Protein AF-A0A0D9QT77-F1 (afdb_monomer_lite)

InterPro domains:
  IPR021859 XRN2-binding (XTBD) domain [PF11952] (43-105)
  IPR021859 XRN2-binding (XTBD) domain [PS51827] (40-110)

Organism: Plasmodium fragile (NCBI:txid5857)

Foldseek 3Di:
DDDDPDPDPPDPPDDPPDDDPPVVLPDPPDDPLNNLLSPPLLDDDPPDDPVLSVVLNVLLVLVVVVCVVVVNDRDSVVSSVLSVVVSCVVPVVDDDDPVSVVVSVVSVVD

Sequence (110 aa):
FSDQPCQTCSLPKGSPMDQPTEPFLNDPNMPEEEKKVLVDANTRKEWESTGQWMKRKEFLLKMLSYHKQNNIKIDVDKFARMGHMYYNMKYLSCTYSEAVMEEMRMYEQG

Secondary structure (DSSP, 8-state):
------------S-------SHHHHT-TTS-HHHHHIIIIITPPPTT--HHHHHHHHHHHHHHHHHHHHTTPPP-HHHHHHHHHHHHHHHHS-----HHHHHHHHHHHH-

Structure (mmCIF, N/CA/C/O backbone):
data_AF-A0A0D9QT77-F1
#
_entry.id   AF-A0A0D9QT77-F1
#
loop_
_atom_site.group_PDB
_atom_site.id
_atom_site.type_symbol
_atom_site.label_atom_id
_atom_site.label_alt_id
_atom_site.label_comp_id
_atom_site.label_asym_id
_atom_site.label_entity_id
_atom_site.label_seq_id
_atom_site.pdbx_PDB_ins_code
_atom_site.Cartn_x
_atom_site.Cartn_y
_atom_site.Cartn_z
_atom_site.occupancy
_atom_site.B_iso_or_equiv
_atom_site.auth_seq_id
_atom_site.auth_comp_id
_atom_site.auth_asym_id
_atom_site.auth_atom_id
_atom_site.pdbx_PDB_model_num
ATOM 1 N N . PHE A 1 1 ? 32.753 -2.199 -34.229 1.00 41.06 1 PHE A N 1
ATOM 2 C CA . PHE A 1 1 ? 31.882 -2.237 -33.043 1.00 41.06 1 PHE A CA 1
ATOM 3 C C . PHE A 1 1 ? 32.332 -3.422 -32.216 1.00 41.06 1 PHE A C 1
ATOM 5 O O . PHE A 1 1 ? 32.246 -4.534 -32.710 1.00 41.06 1 PHE A O 1
ATOM 12 N N . SER A 1 2 ? 32.986 -3.171 -31.082 1.00 40.78 2 SER A N 1
ATOM 13 C CA . SER A 1 2 ? 33.591 -4.220 -30.256 1.00 40.78 2 SER A CA 1
ATOM 14 C C . SER A 1 2 ? 32.718 -4.420 -29.026 1.00 40.78 2 SER A C 1
ATOM 16 O O . SER A 1 2 ? 32.559 -3.484 -28.245 1.00 40.78 2 SER A O 1
ATOM 18 N N . ASP A 1 3 ? 32.161 -5.618 -28.878 1.00 47.16 3 ASP A N 1
ATOM 19 C CA . ASP A 1 3 ? 31.470 -6.057 -27.670 1.00 47.16 3 ASP A CA 1
ATOM 20 C C . ASP A 1 3 ? 32.483 -6.183 -26.529 1.00 47.16 3 ASP A C 1
ATOM 22 O O . ASP A 1 3 ? 33.433 -6.965 -26.611 1.00 47.16 3 ASP A O 1
ATOM 26 N N . GLN A 1 4 ? 32.301 -5.400 -25.466 1.00 46.94 4 GLN A N 1
ATOM 27 C CA . GLN A 1 4 ? 32.968 -5.643 -24.191 1.00 46.94 4 GLN A CA 1
ATOM 28 C C . GLN A 1 4 ? 31.952 -6.228 -23.202 1.00 46.94 4 GLN A C 1
ATOM 30 O O . GLN A 1 4 ? 30.897 -5.625 -22.994 1.00 46.94 4 GLN A O 1
ATOM 35 N N . PRO A 1 5 ? 32.244 -7.379 -22.570 1.00 46.62 5 PRO A N 1
ATOM 36 C CA . PRO A 1 5 ? 31.399 -7.919 -21.517 1.00 46.62 5 PRO A CA 1
ATOM 37 C C . PRO A 1 5 ? 31.511 -7.049 -20.259 1.00 46.62 5 PRO A C 1
ATOM 39 O O . PRO A 1 5 ? 32.607 -6.666 -19.844 1.00 46.62 5 PRO A O 1
ATOM 42 N N . CYS A 1 6 ? 30.360 -6.740 -19.658 1.00 41.50 6 CYS A N 1
ATOM 43 C CA . CYS A 1 6 ? 30.252 -5.979 -18.417 1.00 41.50 6 CYS A CA 1
ATOM 44 C C . CYS A 1 6 ? 31.087 -6.663 -17.322 1.00 41.50 6 CYS A C 1
ATOM 46 O O . CYS A 1 6 ? 30.827 -7.810 -16.953 1.00 41.50 6 CYS A O 1
ATOM 48 N N . GLN A 1 7 ? 32.130 -5.975 -16.852 1.00 48.88 7 GLN A N 1
ATOM 49 C CA . GLN A 1 7 ? 32.998 -6.462 -15.789 1.00 48.88 7 GLN A CA 1
ATOM 50 C C . GLN A 1 7 ? 32.179 -6.667 -14.512 1.00 48.88 7 GLN A C 1
ATOM 52 O O . GLN A 1 7 ? 31.527 -5.758 -14.006 1.00 48.88 7 GLN A O 1
ATOM 57 N N . THR A 1 8 ? 32.243 -7.900 -14.022 1.00 48.16 8 THR A N 1
ATOM 58 C CA . THR A 1 8 ? 31.824 -8.391 -12.709 1.00 48.16 8 THR A CA 1
ATOM 59 C C . THR A 1 8 ? 31.750 -7.309 -11.626 1.00 48.16 8 THR A C 1
ATOM 61 O O . THR A 1 8 ? 32.778 -6.797 -11.177 1.00 48.16 8 THR A O 1
ATOM 64 N N . CYS A 1 9 ? 30.542 -7.021 -11.136 1.00 37.03 9 CYS A N 1
ATOM 65 C CA . CYS A 1 9 ? 30.358 -6.328 -9.866 1.00 37.03 9 CYS A CA 1
ATOM 66 C C . CYS A 1 9 ? 30.786 -7.264 -8.728 1.00 37.03 9 CYS A C 1
ATOM 68 O O . CYS A 1 9 ? 30.007 -8.086 -8.249 1.00 37.03 9 CYS A O 1
ATOM 70 N N . SER A 1 10 ? 32.039 -7.153 -8.298 1.00 44.81 10 SER A N 1
ATOM 71 C CA . SER A 1 10 ? 32.495 -7.731 -7.037 1.00 44.81 10 SER A CA 1
ATOM 72 C C . SER A 1 10 ? 31.744 -7.050 -5.891 1.00 44.81 10 SER A C 1
ATOM 74 O O . SER A 1 10 ? 31.997 -5.885 -5.587 1.00 44.81 10 SER A O 1
ATOM 76 N N . LEU A 1 11 ? 30.800 -7.762 -5.269 1.00 46.81 11 LEU A N 1
ATOM 77 C CA . LEU A 1 11 ? 30.137 -7.312 -4.044 1.00 46.81 11 LEU A CA 1
ATOM 78 C C . LEU A 1 11 ? 31.194 -7.145 -2.937 1.00 46.81 11 LEU A C 1
ATOM 80 O O . LEU A 1 11 ? 31.910 -8.110 -2.642 1.00 46.81 11 LEU A O 1
ATOM 84 N N . PRO A 1 12 ? 31.321 -5.969 -2.297 1.00 41.66 12 PRO A N 1
ATOM 85 C CA . PRO A 1 12 ? 32.164 -5.849 -1.121 1.00 41.66 12 PRO A CA 1
ATOM 86 C C . PRO A 1 12 ? 31.580 -6.711 0.006 1.00 41.66 12 PRO A C 1
ATOM 88 O O . PRO A 1 12 ? 30.422 -6.565 0.398 1.00 41.66 12 PRO A O 1
ATOM 91 N N . LYS A 1 13 ? 32.401 -7.633 0.523 1.00 48.44 13 LYS A N 1
ATOM 92 C CA . LYS A 1 13 ? 32.141 -8.360 1.771 1.00 48.44 13 LYS A CA 1
ATOM 93 C C . LYS A 1 13 ? 31.986 -7.337 2.894 1.00 48.44 13 LYS A C 1
ATOM 95 O O . LYS A 1 13 ? 32.969 -6.734 3.313 1.00 48.44 13 LYS A O 1
ATOM 100 N N . GLY A 1 14 ? 30.753 -7.168 3.356 1.00 45.81 14 GLY A N 1
ATOM 101 C CA . GLY A 1 14 ? 30.402 -6.249 4.434 1.00 45.81 14 GLY A CA 1
ATOM 102 C C . GLY A 1 14 ? 29.286 -5.286 4.048 1.00 45.81 14 GLY A C 1
ATOM 103 O O . GLY A 1 14 ? 29.438 -4.081 4.221 1.00 45.81 14 GLY A O 1
ATOM 104 N N . SER A 1 15 ? 28.162 -5.792 3.534 1.00 36.91 15 SER A N 1
ATOM 105 C CA . SER A 1 15 ? 26.914 -5.034 3.635 1.00 36.91 15 SER A CA 1
ATOM 106 C C . SER A 1 15 ? 26.530 -4.997 5.118 1.00 36.91 15 SER A C 1
ATOM 108 O O . SER A 1 15 ? 26.420 -6.069 5.722 1.00 36.91 15 SER A O 1
ATOM 110 N N . PRO A 1 16 ? 26.348 -3.816 5.734 1.00 41.12 16 PRO A N 1
ATOM 111 C CA . PRO A 1 16 ? 25.669 -3.758 7.016 1.00 41.12 16 PRO A CA 1
ATOM 112 C C . PRO A 1 16 ? 24.296 -4.391 6.804 1.00 41.12 16 PRO A C 1
ATOM 114 O O . PRO A 1 16 ? 23.646 -4.099 5.798 1.00 41.12 16 PRO A O 1
ATOM 117 N N . MET 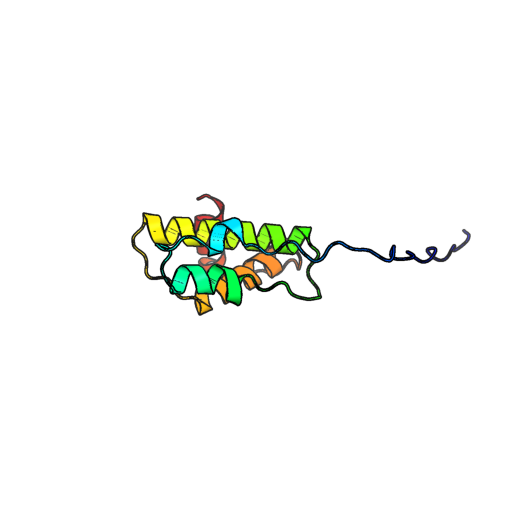A 1 17 ? 23.902 -5.294 7.703 1.00 47.88 17 MET A N 1
ATOM 118 C CA . MET A 1 17 ? 22.553 -5.853 7.721 1.00 47.88 17 MET A CA 1
ATOM 119 C C . MET A 1 17 ? 21.538 -4.738 7.481 1.00 47.88 17 MET A C 1
ATOM 121 O O . MET A 1 17 ? 21.673 -3.664 8.075 1.00 47.88 17 MET A O 1
ATOM 125 N N . ASP A 1 18 ? 20.575 -5.007 6.596 1.00 49.38 18 ASP A N 1
ATOM 126 C CA . ASP A 1 18 ? 19.385 -4.193 6.387 1.00 49.38 18 ASP A CA 1
ATOM 127 C C . ASP A 1 18 ? 18.933 -3.643 7.741 1.00 49.38 18 ASP A C 1
ATOM 129 O O . ASP A 1 18 ? 18.525 -4.404 8.621 1.00 49.38 18 ASP A O 1
ATOM 133 N N . GLN A 1 19 ? 19.105 -2.332 7.945 1.00 41.50 19 GLN A N 1
ATOM 134 C CA . GLN A 1 19 ? 18.681 -1.705 9.186 1.00 41.50 19 GLN A CA 1
ATOM 135 C C . GLN A 1 19 ? 17.183 -1.962 9.314 1.00 41.50 19 GLN A C 1
ATOM 137 O O . GLN A 1 19 ? 16.420 -1.576 8.418 1.00 41.50 19 GLN A O 1
ATOM 142 N N . PRO A 1 20 ? 16.750 -2.642 10.381 1.00 43.53 20 PRO A N 1
ATOM 143 C CA . PRO A 1 20 ? 15.361 -2.975 10.506 1.00 43.53 20 PRO A CA 1
ATOM 144 C C . PRO A 1 20 ? 14.582 -1.678 10.710 1.00 43.53 20 PRO A C 1
ATOM 146 O O . PRO A 1 20 ? 15.065 -0.672 11.232 1.00 43.53 20 PRO A O 1
ATOM 149 N N . THR A 1 21 ? 13.348 -1.707 10.245 1.00 48.44 21 THR A N 1
ATOM 150 C CA . THR A 1 21 ? 12.291 -0.697 10.340 1.00 48.44 21 THR A CA 1
ATOM 151 C C . THR A 1 21 ? 11.957 -0.233 11.778 1.00 48.44 21 THR A C 1
AT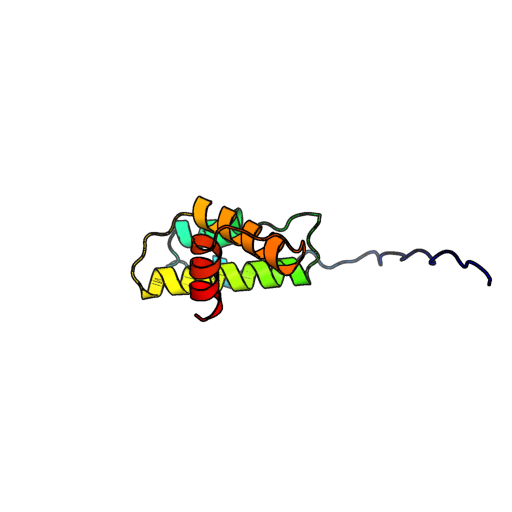OM 153 O O . THR A 1 21 ? 10.899 0.350 12.006 1.00 48.44 21 THR A O 1
ATOM 156 N N . GLU A 1 22 ? 12.833 -0.488 12.750 1.00 44.28 22 GLU A N 1
ATOM 157 C CA . GLU A 1 22 ? 12.588 -0.564 14.192 1.00 44.28 22 GLU A CA 1
ATOM 158 C C . GLU A 1 22 ? 12.109 0.706 14.891 1.00 44.28 22 GLU A C 1
ATOM 160 O O . GLU A 1 22 ? 11.327 0.552 15.830 1.00 44.28 22 GLU A O 1
ATOM 165 N N . PRO A 1 23 ? 12.461 1.947 14.495 1.00 47.78 23 PRO A N 1
ATOM 166 C CA . PRO A 1 23 ? 12.011 3.105 15.266 1.00 47.78 23 PRO A CA 1
ATOM 167 C C . PRO A 1 23 ? 10.482 3.250 15.288 1.00 47.78 23 PRO A C 1
ATOM 169 O O . PRO A 1 23 ? 9.939 3.794 16.242 1.00 47.78 23 PRO A O 1
ATOM 172 N N . PHE A 1 24 ? 9.787 2.743 14.260 1.00 50.22 24 PHE A N 1
ATOM 173 C CA . PHE A 1 24 ? 8.329 2.844 14.129 1.00 50.22 24 PHE A CA 1
ATOM 174 C C . PHE A 1 24 ? 7.568 1.649 14.717 1.00 50.22 24 PHE A C 1
ATOM 176 O O . PHE A 1 24 ? 6.401 1.792 15.062 1.00 50.22 24 PHE A O 1
ATOM 183 N N . LEU A 1 25 ? 8.202 0.478 14.836 1.00 53.72 25 LEU A N 1
ATOM 184 C CA . LEU A 1 25 ? 7.554 -0.743 15.342 1.00 53.72 25 LEU A CA 1
ATOM 185 C C . LEU A 1 25 ? 7.499 -0.806 16.876 1.00 53.72 25 LEU A C 1
ATOM 187 O O . LEU A 1 25 ? 6.708 -1.566 17.431 1.00 53.72 25 LEU A O 1
ATOM 191 N N . ASN A 1 26 ? 8.314 0.007 17.553 1.00 57.75 26 ASN A N 1
ATOM 192 C CA . ASN A 1 26 ? 8.442 0.022 19.009 1.00 57.75 26 ASN A CA 1
ATOM 193 C C . ASN A 1 26 ? 7.474 0.987 19.713 1.00 57.75 26 ASN A C 1
ATOM 195 O O . ASN A 1 26 ? 7.619 1.204 20.915 1.00 57.75 26 ASN A O 1
ATOM 199 N N . ASP A 1 27 ? 6.494 1.566 19.008 1.00 65.12 27 ASP A N 1
ATOM 200 C CA . ASP A 1 27 ? 5.441 2.347 19.663 1.00 65.12 27 ASP A CA 1
ATOM 201 C C . ASP A 1 27 ? 4.517 1.398 20.461 1.00 65.12 27 ASP A C 1
ATOM 203 O O . ASP A 1 27 ? 3.812 0.567 19.865 1.00 65.12 27 ASP A O 1
ATOM 207 N N . PRO A 1 28 ? 4.500 1.489 21.807 1.00 66.06 28 PRO A N 1
ATOM 208 C CA . PRO A 1 28 ? 3.667 0.628 22.639 1.00 66.06 28 PRO A CA 1
ATOM 209 C C . PRO A 1 28 ? 2.164 0.857 22.415 1.00 66.06 28 PRO A C 1
ATOM 211 O O . PRO A 1 28 ? 1.377 -0.027 22.741 1.00 66.06 28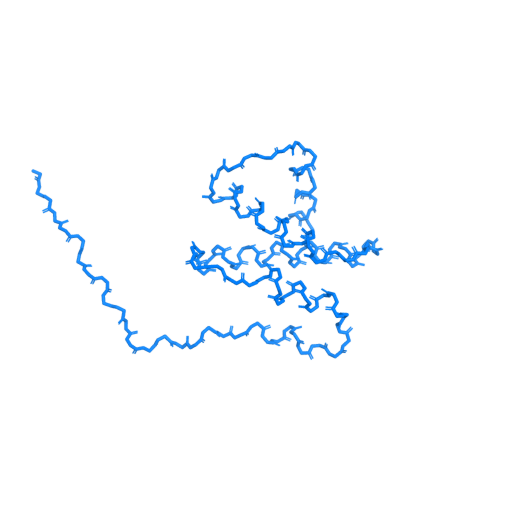 PRO A O 1
ATOM 214 N N . ASN A 1 29 ? 1.763 1.991 21.831 1.00 76.50 29 ASN A N 1
ATOM 215 C CA . ASN A 1 29 ? 0.367 2.347 21.572 1.00 76.50 29 ASN A CA 1
ATOM 216 C C . ASN A 1 29 ? -0.097 2.018 20.145 1.00 76.50 29 ASN A C 1
ATOM 218 O O . ASN A 1 29 ? -1.255 2.269 19.810 1.00 76.50 29 ASN A O 1
ATOM 222 N N . MET A 1 30 ? 0.777 1.476 19.291 1.00 80.62 30 MET A N 1
ATOM 223 C CA . MET A 1 30 ? 0.406 1.121 17.924 1.00 80.62 30 MET A CA 1
ATOM 224 C C . MET A 1 30 ? -0.516 -0.118 17.915 1.00 80.62 30 MET A C 1
ATOM 226 O O . MET A 1 30 ? -0.118 -1.161 18.451 1.00 80.62 30 MET A O 1
ATOM 230 N N . PRO A 1 31 ? -1.711 -0.039 17.289 1.00 86.31 31 PRO A N 1
ATOM 231 C CA . PRO A 1 31 ? -2.602 -1.182 17.119 1.00 86.31 31 PRO A CA 1
ATOM 232 C C . PRO A 1 31 ? -1.921 -2.349 16.399 1.00 86.31 31 PRO A C 1
ATOM 234 O O . PRO A 1 31 ? -1.064 -2.161 15.533 1.00 86.31 31 PRO A O 1
ATOM 237 N N . GLU A 1 32 ? -2.334 -3.568 16.735 1.00 87.50 32 GLU A N 1
ATOM 238 C CA . GLU A 1 32 ? -1.743 -4.799 16.201 1.00 87.50 32 GLU A CA 1
ATOM 239 C C . GLU A 1 32 ? -1.855 -4.880 14.671 1.00 87.50 32 GLU A C 1
ATOM 241 O O . GLU A 1 32 ? -0.935 -5.320 13.986 1.00 87.50 32 GLU A O 1
ATOM 246 N N . GLU A 1 33 ? -2.960 -4.400 14.106 1.00 85.88 33 GLU A N 1
ATOM 247 C CA . GLU A 1 33 ? -3.174 -4.358 12.664 1.00 85.88 33 GLU A CA 1
ATOM 248 C C . GLU A 1 33 ? -2.210 -3.392 11.966 1.00 85.88 33 GLU A C 1
ATOM 250 O O . GLU A 1 33 ? -1.726 -3.696 10.877 1.00 85.88 33 GLU A O 1
ATOM 255 N N . GLU A 1 34 ? -1.881 -2.258 12.595 1.00 87.12 34 GLU A N 1
ATOM 256 C CA . GLU A 1 34 ? -0.882 -1.320 12.067 1.00 87.12 34 GLU A CA 1
ATOM 257 C C . GLU A 1 34 ? 0.503 -1.973 12.039 1.00 87.12 34 GLU A C 1
ATOM 259 O O . GLU A 1 34 ? 1.197 -1.915 11.022 1.00 87.12 34 GLU A O 1
ATOM 264 N N . LYS A 1 35 ? 0.876 -2.673 13.120 1.00 87.19 35 LYS A N 1
ATOM 265 C CA . LYS A 1 35 ? 2.136 -3.427 13.191 1.00 87.19 35 LYS A CA 1
ATOM 266 C C . LYS A 1 35 ? 2.208 -4.479 12.090 1.00 87.19 35 LYS A C 1
ATOM 268 O O . LYS A 1 35 ? 3.209 -4.549 11.380 1.00 87.19 35 LYS A O 1
ATOM 273 N N . LYS A 1 36 ? 1.131 -5.239 11.883 1.00 88.00 36 LYS A N 1
ATOM 274 C CA . LYS A 1 36 ? 1.055 -6.251 10.819 1.00 88.00 36 LYS A CA 1
ATOM 275 C C . LYS A 1 36 ? 1.165 -5.658 9.421 1.00 88.00 36 LYS A C 1
ATOM 277 O O . LYS A 1 36 ? 1.822 -6.249 8.576 1.00 88.00 36 LYS A O 1
ATOM 282 N N . VAL A 1 37 ? 0.619 -4.471 9.155 1.00 87.88 37 VAL A N 1
ATOM 283 C CA . VAL A 1 37 ? 0.873 -3.788 7.871 1.00 87.88 37 VAL A CA 1
ATOM 284 C C . VAL A 1 37 ? 2.368 -3.489 7.697 1.00 87.88 37 VAL A C 1
ATOM 286 O O . VAL A 1 37 ? 2.931 -3.723 6.625 1.00 87.88 37 VAL A O 1
ATOM 289 N N . LEU A 1 38 ? 3.033 -2.996 8.744 1.00 84.44 38 LEU A N 1
ATOM 290 C CA . LEU A 1 38 ? 4.451 -2.625 8.691 1.00 84.44 38 LEU A CA 1
ATOM 291 C C . LEU A 1 38 ? 5.410 -3.821 8.623 1.00 84.44 38 LEU A C 1
ATOM 293 O O . LEU A 1 38 ? 6.536 -3.657 8.149 1.00 84.44 38 LEU A O 1
ATOM 297 N N . VAL A 1 39 ? 4.977 -4.999 9.073 1.00 85.88 39 VAL A N 1
ATOM 298 C CA . VAL A 1 39 ? 5.765 -6.238 9.046 1.00 85.88 39 VAL A CA 1
ATOM 299 C C . VAL A 1 39 ? 5.384 -7.096 7.835 1.00 85.88 39 VAL A C 1
ATOM 301 O O . VAL A 1 39 ? 6.212 -7.327 6.951 1.00 85.88 39 VAL A O 1
ATOM 304 N N . ASP A 1 40 ? 4.121 -7.503 7.736 1.00 85.44 40 ASP A N 1
ATOM 305 C CA . ASP A 1 40 ? 3.661 -8.504 6.772 1.00 85.44 40 ASP A CA 1
ATOM 306 C C . ASP A 1 40 ? 3.527 -7.892 5.373 1.00 85.44 40 ASP A C 1
ATOM 308 O O . ASP A 1 40 ? 4.201 -8.310 4.426 1.00 85.44 40 ASP A O 1
ATOM 312 N N . ALA A 1 41 ? 2.712 -6.839 5.234 1.00 83.88 41 ALA A N 1
ATOM 313 C CA . ALA A 1 41 ? 2.469 -6.208 3.935 1.00 83.88 41 ALA A CA 1
ATOM 314 C C . ALA A 1 41 ? 3.732 -5.528 3.376 1.00 83.88 41 ALA A C 1
ATOM 316 O O . ALA A 1 41 ? 3.926 -5.474 2.160 1.00 83.88 41 ALA A O 1
ATOM 317 N N . ASN A 1 42 ? 4.623 -5.046 4.245 1.00 88.19 42 ASN A N 1
ATOM 318 C CA . ASN A 1 42 ? 5.861 -4.370 3.860 1.00 88.19 42 ASN A CA 1
ATOM 319 C C . ASN A 1 42 ? 7.100 -5.291 3.782 1.00 88.19 42 ASN A C 1
ATOM 321 O O . ASN A 1 42 ? 8.218 -4.808 3.583 1.00 88.19 42 ASN A O 1
ATOM 325 N N . THR A 1 43 ? 6.939 -6.614 3.875 1.00 90.50 43 THR A N 1
ATOM 326 C CA . THR A 1 43 ? 8.060 -7.544 3.664 1.00 90.50 43 THR A CA 1
ATOM 327 C C . THR A 1 43 ? 8.656 -7.347 2.262 1.00 90.50 43 THR A C 1
ATOM 329 O O . THR A 1 43 ? 7.940 -7.429 1.256 1.00 90.50 43 THR A O 1
ATOM 332 N N . ARG A 1 44 ? 9.965 -7.065 2.190 1.00 92.12 44 ARG A N 1
ATOM 333 C CA . ARG A 1 44 ? 10.706 -6.872 0.933 1.00 92.12 44 ARG A CA 1
ATOM 334 C C . ARG A 1 44 ? 10.752 -8.171 0.129 1.00 92.12 44 ARG A C 1
ATOM 336 O O . ARG A 1 44 ? 10.974 -9.240 0.694 1.00 92.12 44 ARG A O 1
ATOM 343 N N . LYS A 1 45 ? 10.561 -8.083 -1.187 1.00 90.75 45 LYS A N 1
ATOM 344 C CA . LYS A 1 45 ? 10.707 -9.215 -2.111 1.00 90.75 45 LYS A CA 1
ATOM 345 C C . LYS A 1 45 ? 12.068 -9.185 -2.803 1.00 90.75 45 LYS A C 1
ATOM 347 O O . LYS A 1 45 ? 12.659 -8.124 -2.981 1.00 90.75 45 LYS A O 1
ATOM 352 N N . GLU A 1 46 ? 12.556 -10.355 -3.206 1.00 93.56 46 GLU A N 1
ATOM 353 C CA . GLU A 1 46 ? 13.887 -10.518 -3.816 1.00 93.56 46 GLU A CA 1
ATOM 354 C C . GLU A 1 46 ? 14.052 -9.750 -5.136 1.00 93.56 46 GLU A C 1
ATOM 356 O O . GLU A 1 46 ? 15.136 -9.257 -5.436 1.00 93.56 46 GLU A O 1
ATOM 361 N N . TRP A 1 47 ? 12.965 -9.591 -5.894 1.00 89.12 47 TRP A N 1
ATOM 362 C CA . TRP A 1 47 ? 12.946 -8.852 -7.157 1.00 89.12 47 TRP A CA 1
ATOM 363 C C . TRP A 1 47 ? 12.832 -7.332 -6.973 1.00 89.12 47 TRP A C 1
ATOM 365 O O . TRP A 1 47 ? 12.899 -6.589 -7.952 1.00 89.12 47 TRP A O 1
ATOM 375 N N . GLU A 1 48 ? 12.659 -6.843 -5.741 1.00 92.94 48 GLU A N 1
ATOM 376 C CA . GLU A 1 48 ? 12.594 -5.411 -5.459 1.00 92.94 48 GLU A CA 1
ATOM 377 C C . GLU A 1 48 ? 13.985 -4.832 -5.192 1.00 92.94 48 GLU A C 1
ATOM 379 O O . GLU A 1 48 ? 14.713 -5.243 -4.274 1.00 92.94 48 GLU A O 1
ATOM 384 N N . SER A 1 49 ? 14.323 -3.775 -5.934 1.00 95.69 49 SER A N 1
ATOM 385 C CA . SER A 1 49 ? 15.420 -2.903 -5.527 1.00 95.69 49 SER A CA 1
ATOM 386 C C . SER A 1 49 ? 15.071 -2.201 -4.211 1.00 95.69 49 SER A C 1
ATOM 388 O O . SER A 1 49 ? 13.899 -1.977 -3.894 1.00 95.69 49 SER A O 1
ATOM 390 N N . THR A 1 50 ? 16.085 -1.795 -3.446 1.00 93.44 50 THR A N 1
ATOM 391 C CA . THR A 1 50 ? 15.873 -1.064 -2.186 1.00 93.44 50 THR A CA 1
ATOM 392 C C . THR A 1 50 ? 15.035 0.199 -2.398 1.00 93.44 50 THR A C 1
ATOM 394 O O . THR A 1 50 ? 14.142 0.487 -1.606 1.00 93.44 50 THR A O 1
ATOM 397 N N . GLY A 1 51 ? 15.263 0.926 -3.498 1.00 94.12 51 GLY A N 1
ATOM 398 C CA . GLY A 1 51 ? 14.483 2.119 -3.834 1.00 94.12 51 GLY A CA 1
ATOM 399 C C . GLY A 1 51 ? 13.010 1.806 -4.117 1.00 94.12 51 GLY A C 1
ATOM 400 O O . GLY A 1 51 ? 12.130 2.512 -3.629 1.00 94.12 51 GLY A O 1
ATOM 401 N N . GLN A 1 52 ? 12.729 0.722 -4.847 1.00 95.81 52 GLN A N 1
ATOM 402 C CA . GLN A 1 52 ? 11.354 0.300 -5.130 1.00 95.81 52 GLN A CA 1
ATOM 403 C C . GLN A 1 52 ? 10.616 -0.121 -3.856 1.00 95.81 52 GLN A C 1
ATOM 405 O O . GLN A 1 52 ? 9.484 0.311 -3.633 1.00 95.81 52 GLN A O 1
ATOM 410 N N . TRP A 1 53 ? 11.278 -0.904 -2.998 1.00 95.25 53 TRP A N 1
ATOM 411 C CA . TRP A 1 53 ? 10.734 -1.318 -1.707 1.00 95.25 53 TRP A CA 1
ATOM 412 C C . TRP A 1 53 ? 10.407 -0.112 -0.819 1.00 95.25 53 TRP A C 1
ATOM 414 O O . TRP A 1 53 ? 9.305 -0.025 -0.282 1.00 95.25 53 TRP A O 1
ATOM 424 N N . MET A 1 54 ? 11.308 0.873 -0.731 1.00 93.56 54 MET A N 1
ATOM 425 C CA . MET A 1 54 ? 11.070 2.091 0.051 1.00 93.56 54 MET A CA 1
ATOM 426 C C . MET A 1 54 ? 9.885 2.907 -0.477 1.00 93.56 54 MET A C 1
ATOM 428 O O . MET A 1 54 ? 9.093 3.408 0.317 1.00 93.56 54 MET A O 1
ATOM 432 N N . LYS A 1 55 ? 9.690 2.987 -1.798 1.00 94.69 55 LYS A N 1
ATOM 433 C CA . LYS A 1 55 ? 8.508 3.645 -2.376 1.00 94.69 55 LYS A CA 1
ATOM 434 C C . LYS A 1 55 ? 7.210 2.901 -2.093 1.00 94.69 55 LYS A C 1
ATOM 436 O O . LYS A 1 55 ? 6.203 3.534 -1.784 1.00 94.69 55 LYS A O 1
ATOM 441 N N . ARG A 1 56 ? 7.227 1.567 -2.130 1.00 94.81 56 ARG A N 1
ATOM 442 C CA . ARG A 1 56 ? 6.073 0.761 -1.716 1.00 94.81 56 ARG A CA 1
ATOM 443 C C . ARG A 1 56 ? 5.769 0.946 -0.226 1.00 94.81 56 ARG A C 1
ATOM 445 O O . ARG A 1 56 ? 4.607 1.100 0.136 1.00 94.81 56 ARG A O 1
ATOM 452 N N . LYS A 1 57 ? 6.799 1.008 0.622 1.00 94.00 57 LYS A N 1
ATOM 453 C CA . LYS A 1 57 ? 6.665 1.323 2.050 1.00 94.00 57 LYS A CA 1
ATOM 454 C C . LYS A 1 57 ? 6.037 2.701 2.275 1.00 94.00 57 LYS A C 1
ATOM 456 O O . LYS A 1 57 ? 5.102 2.812 3.060 1.00 94.00 57 LYS A O 1
ATOM 461 N N . GLU A 1 58 ? 6.517 3.737 1.584 1.00 93.88 58 GLU A N 1
ATOM 462 C CA . GLU A 1 58 ? 5.941 5.091 1.635 1.00 93.88 58 GLU A CA 1
ATOM 463 C C . GLU A 1 58 ? 4.449 5.075 1.269 1.00 93.88 58 GLU A C 1
ATOM 465 O O . GLU A 1 58 ? 3.635 5.665 1.977 1.00 93.88 58 GLU A O 1
ATOM 470 N N . PHE A 1 59 ? 4.074 4.349 0.213 1.00 95.25 59 PHE A N 1
ATOM 471 C CA . PHE A 1 59 ? 2.675 4.184 -0.181 1.00 95.25 59 PHE A CA 1
ATOM 472 C C . PHE A 1 59 ? 1.825 3.517 0.916 1.00 95.25 59 PHE A C 1
ATOM 474 O O . PHE A 1 59 ? 0.760 4.030 1.262 1.00 95.25 59 PHE A O 1
ATOM 481 N N . LEU A 1 60 ? 2.302 2.417 1.513 1.00 95.00 60 LEU A N 1
ATOM 482 C CA . LEU A 1 60 ? 1.594 1.734 2.606 1.00 95.00 60 LEU A CA 1
ATOM 483 C C . LEU A 1 60 ? 1.409 2.643 3.831 1.00 95.00 60 LEU A C 1
ATOM 485 O O . LEU A 1 60 ? 0.354 2.611 4.461 1.00 95.00 60 LEU A O 1
ATOM 489 N N . LEU A 1 61 ? 2.397 3.487 4.148 1.00 93.38 61 LEU A N 1
ATOM 490 C CA . LEU A 1 61 ? 2.305 4.459 5.242 1.00 93.38 61 LEU A CA 1
ATOM 491 C C . LEU A 1 61 ? 1.254 5.543 4.975 1.00 93.38 61 LEU A C 1
ATOM 493 O O . LEU A 1 61 ? 0.512 5.903 5.888 1.00 93.38 61 LEU A O 1
ATOM 497 N N . LYS A 1 62 ? 1.147 6.033 3.736 1.00 94.19 62 LYS A N 1
ATOM 498 C CA . LYS A 1 62 ? 0.096 6.988 3.354 1.00 94.19 62 LYS A CA 1
ATOM 499 C C . LYS A 1 62 ? -1.295 6.373 3.439 1.00 94.19 62 LYS A C 1
ATOM 501 O O . LYS A 1 62 ? -2.193 6.965 4.033 1.00 94.19 62 LYS A O 1
ATOM 506 N N . MET A 1 63 ? -1.454 5.152 2.925 1.00 95.00 63 MET A N 1
ATOM 507 C CA . MET A 1 63 ? -2.700 4.394 3.053 1.00 95.00 63 MET A CA 1
ATOM 508 C C . MET A 1 63 ? -3.072 4.194 4.530 1.00 95.00 63 MET A C 1
ATOM 510 O O . MET A 1 63 ? -4.225 4.386 4.913 1.00 95.00 63 MET A O 1
ATOM 514 N N . LEU A 1 64 ? -2.093 3.880 5.384 1.00 93.44 64 LEU A N 1
ATOM 515 C CA . LEU A 1 64 ? -2.316 3.712 6.816 1.00 93.44 64 LEU A CA 1
ATOM 516 C C . LEU A 1 64 ? -2.763 5.022 7.476 1.00 93.44 64 LEU A C 1
ATOM 518 O O . LEU A 1 64 ? -3.759 5.037 8.196 1.00 93.44 64 LEU A O 1
ATOM 522 N N . SER A 1 65 ? -2.071 6.126 7.186 1.00 91.88 65 SER A N 1
ATOM 523 C CA . SER A 1 65 ? -2.434 7.465 7.661 1.00 91.88 65 SER A CA 1
ATOM 524 C C . SER A 1 65 ? -3.863 7.839 7.259 1.00 91.88 65 SER A C 1
ATOM 526 O O . SER A 1 65 ? -4.657 8.250 8.105 1.00 91.88 65 SER A O 1
ATOM 528 N N . TYR A 1 66 ? -4.228 7.603 5.995 1.00 93.44 66 TYR A N 1
ATOM 529 C CA . TYR A 1 66 ? -5.575 7.849 5.490 1.00 93.44 66 TYR A CA 1
ATOM 530 C C . TYR A 1 66 ? -6.630 7.049 6.263 1.00 93.44 66 TYR A C 1
ATOM 532 O O . TYR A 1 66 ? -7.638 7.609 6.694 1.00 93.44 66 TYR A O 1
ATOM 540 N N . HIS A 1 67 ? -6.399 5.752 6.487 1.00 93.50 67 HIS A N 1
ATOM 541 C CA . HIS A 1 67 ? -7.325 4.917 7.253 1.00 93.50 67 HIS A CA 1
ATOM 542 C C . HIS A 1 67 ? -7.504 5.432 8.687 1.00 93.50 67 HIS A C 1
ATOM 544 O O . HIS A 1 67 ? -8.637 5.523 9.161 1.00 93.50 67 HIS A O 1
ATOM 550 N N . LYS A 1 68 ? -6.414 5.843 9.349 1.00 90.31 68 LYS A N 1
ATOM 551 C CA . LYS A 1 68 ? -6.453 6.407 10.708 1.00 90.31 68 LYS A CA 1
ATOM 552 C C . LYS A 1 68 ? -7.240 7.714 10.769 1.00 90.31 68 LYS A C 1
ATOM 554 O O . LYS A 1 68 ? -8.108 7.861 11.622 1.00 90.31 68 LYS A O 1
ATOM 559 N N . GLN A 1 69 ? -6.973 8.644 9.853 1.00 91.75 69 GLN A N 1
ATOM 560 C CA . GLN A 1 69 ? -7.641 9.950 9.810 1.00 91.75 69 GLN A CA 1
ATOM 561 C C . GLN A 1 69 ? -9.145 9.837 9.532 1.00 91.75 69 GLN A C 1
ATOM 563 O O . GLN A 1 69 ? -9.926 10.637 10.038 1.00 91.75 69 GLN A O 1
ATOM 568 N N . ASN A 1 70 ? -9.552 8.830 8.755 1.00 93.56 70 ASN A N 1
ATOM 569 C CA . ASN A 1 70 ? -10.943 8.629 8.348 1.00 93.56 70 ASN A CA 1
ATOM 570 C C . ASN A 1 70 ? -11.675 7.558 9.176 1.00 93.56 70 ASN A C 1
ATOM 572 O O . ASN A 1 70 ? -12.796 7.186 8.834 1.00 93.56 70 ASN A O 1
ATOM 576 N N . ASN A 1 71 ? -11.059 7.051 10.252 1.00 92.81 71 ASN A N 1
ATOM 577 C CA . ASN A 1 71 ? -11.602 5.983 11.098 1.00 92.81 71 ASN A CA 1
ATOM 578 C C . ASN A 1 71 ? -12.052 4.737 10.297 1.00 92.81 71 ASN A C 1
ATOM 580 O O . ASN A 1 71 ? -13.088 4.125 10.569 1.00 92.81 71 ASN A O 1
ATOM 584 N N . ILE A 1 72 ? -11.279 4.378 9.270 1.00 93.81 72 ILE A N 1
ATOM 585 C CA . ILE A 1 72 ? -11.532 3.222 8.407 1.00 93.81 72 ILE A CA 1
ATOM 586 C C . ILE A 1 72 ? -10.804 2.016 8.991 1.00 93.81 72 ILE A C 1
ATOM 588 O O . ILE A 1 72 ? -9.606 2.067 9.269 1.00 93.81 72 ILE A O 1
ATOM 592 N N . LYS A 1 73 ? -11.518 0.894 9.115 1.00 94.06 73 LYS A N 1
ATOM 593 C CA . LYS A 1 73 ? -10.938 -0.366 9.583 1.00 94.06 73 LYS A CA 1
ATOM 594 C C . LYS A 1 73 ? -9.736 -0.777 8.720 1.00 94.06 73 LYS A C 1
ATOM 596 O O . LYS A 1 73 ? -9.782 -0.717 7.490 1.00 94.06 73 LYS A O 1
ATOM 601 N N . ILE A 1 74 ? -8.667 -1.218 9.376 1.00 93.75 74 ILE A N 1
ATOM 602 C CA . ILE A 1 74 ? -7.479 -1.756 8.713 1.00 93.75 74 ILE A CA 1
ATOM 603 C C . ILE A 1 74 ? -7.744 -3.213 8.320 1.00 93.75 74 ILE A C 1
ATOM 605 O O . ILE A 1 74 ? -8.181 -4.023 9.135 1.00 93.75 74 ILE A O 1
ATOM 609 N N . ASP A 1 75 ? -7.475 -3.527 7.056 1.00 94.12 75 ASP A N 1
ATOM 610 C CA . ASP A 1 75 ? -7.491 -4.877 6.492 1.00 94.12 75 ASP A CA 1
ATOM 611 C C . ASP A 1 75 ? -6.096 -5.164 5.928 1.00 94.12 75 ASP A C 1
ATOM 613 O O . ASP A 1 75 ? -5.723 -4.651 4.871 1.00 94.12 75 ASP A O 1
ATOM 617 N N . VAL A 1 76 ? -5.313 -5.965 6.652 1.00 92.00 76 VAL A N 1
ATOM 618 C CA . VAL A 1 76 ? -3.912 -6.260 6.313 1.00 92.00 76 VAL A CA 1
ATOM 619 C C . VAL A 1 76 ? -3.788 -6.885 4.919 1.00 92.00 76 VAL A C 1
ATOM 621 O O . VAL A 1 76 ? -2.885 -6.518 4.162 1.00 92.00 76 VAL A O 1
ATOM 624 N N . ASP A 1 77 ? -4.727 -7.749 4.524 1.00 93.94 77 ASP A N 1
ATOM 625 C CA . ASP A 1 77 ? -4.699 -8.394 3.211 1.00 93.94 77 ASP A CA 1
ATOM 626 C C . ASP A 1 77 ? -4.962 -7.383 2.093 1.00 93.94 77 ASP A C 1
ATOM 628 O O . ASP A 1 77 ? -4.347 -7.446 1.023 1.00 93.94 77 ASP A O 1
ATOM 632 N N . LYS A 1 78 ? -5.855 -6.412 2.330 1.00 94.56 78 LYS A N 1
ATOM 633 C CA . LYS A 1 78 ? -6.073 -5.301 1.395 1.00 94.56 78 LYS A CA 1
ATOM 634 C C . LYS A 1 78 ? -4.811 -4.456 1.242 1.00 94.56 78 LYS A C 1
ATOM 636 O O . LYS A 1 78 ? -4.440 -4.154 0.110 1.00 94.56 78 LYS A O 1
ATOM 641 N N . PHE A 1 79 ? -4.130 -4.124 2.338 1.00 95.56 79 PHE A N 1
ATOM 642 C CA . PHE A 1 79 ? -2.865 -3.383 2.294 1.00 95.56 79 PHE A CA 1
ATOM 643 C C . PHE A 1 79 ? -1.797 -4.135 1.493 1.00 95.56 79 PHE A C 1
ATOM 645 O O . PHE A 1 79 ? -1.172 -3.553 0.606 1.00 95.56 79 PHE A O 1
ATOM 652 N N . ALA A 1 80 ? -1.632 -5.438 1.735 1.00 93.94 80 ALA A N 1
ATOM 653 C CA . ALA A 1 80 ? -0.685 -6.267 0.993 1.00 93.94 80 ALA A CA 1
ATOM 654 C C . ALA A 1 80 ? -0.995 -6.288 -0.515 1.00 93.94 80 ALA A C 1
ATOM 656 O O . ALA A 1 80 ? -0.103 -6.067 -1.339 1.00 93.94 80 ALA A O 1
ATOM 657 N N . ARG A 1 81 ? -2.268 -6.486 -0.893 1.00 95.62 81 ARG A N 1
ATOM 658 C CA . ARG A 1 81 ? -2.697 -6.454 -2.303 1.00 95.62 81 ARG A CA 1
ATOM 659 C C . ARG A 1 81 ? -2.454 -5.089 -2.943 1.00 95.62 81 ARG A C 1
ATOM 661 O O . ARG A 1 81 ? -1.860 -5.035 -4.016 1.00 95.62 81 ARG A O 1
ATOM 668 N N . MET A 1 82 ? -2.858 -4.001 -2.287 1.00 96.19 82 MET A N 1
ATOM 669 C CA . MET A 1 82 ? -2.690 -2.643 -2.814 1.00 96.19 82 MET A CA 1
ATOM 670 C C . MET A 1 82 ? -1.216 -2.263 -2.954 1.00 96.19 82 MET A C 1
ATOM 672 O O . MET A 1 82 ? -0.836 -1.679 -3.964 1.00 96.19 82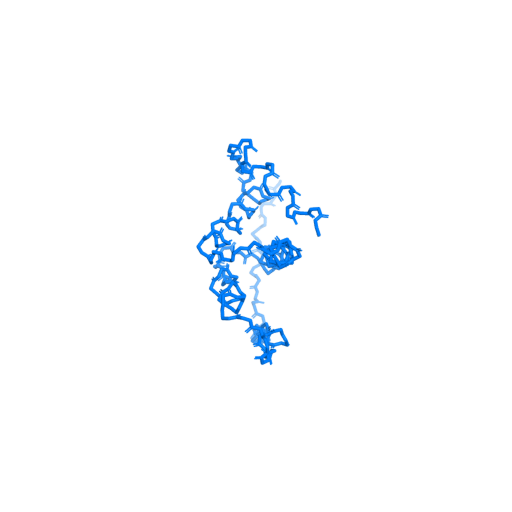 MET A O 1
ATOM 676 N N . GLY A 1 83 ? -0.362 -2.659 -2.006 1.00 95.56 83 GLY A N 1
ATOM 677 C CA . GLY A 1 83 ? 1.084 -2.459 -2.101 1.00 95.56 83 GLY A CA 1
ATOM 678 C C . GLY A 1 83 ? 1.706 -3.164 -3.312 1.00 95.56 83 GLY A C 1
ATOM 679 O O . GLY A 1 83 ? 2.535 -2.576 -4.007 1.00 95.56 83 GLY A O 1
ATOM 680 N N . HIS A 1 84 ? 1.289 -4.400 -3.608 1.00 95.00 84 HIS A N 1
ATOM 681 C CA . HIS A 1 84 ? 1.742 -5.107 -4.812 1.00 95.00 84 HIS A CA 1
ATOM 682 C C . HIS A 1 84 ? 1.199 -4.476 -6.097 1.00 95.00 84 HIS A C 1
ATOM 684 O O . HIS A 1 84 ? 1.949 -4.296 -7.053 1.00 95.00 84 HIS A O 1
ATOM 690 N N . MET A 1 85 ? -0.082 -4.102 -6.128 1.00 96.31 85 MET A N 1
ATOM 691 C CA . MET A 1 85 ? -0.667 -3.441 -7.297 1.00 96.31 85 MET A CA 1
ATOM 692 C C . MET A 1 85 ? 0.022 -2.094 -7.575 1.00 96.31 85 MET A C 1
ATOM 694 O O . MET A 1 85 ? 0.326 -1.798 -8.729 1.00 96.31 85 MET A O 1
ATOM 698 N N . TYR A 1 86 ? 0.349 -1.324 -6.530 1.00 96.06 86 TYR A N 1
ATOM 699 C CA . TYR A 1 86 ? 1.130 -0.090 -6.637 1.00 96.06 86 TYR A CA 1
ATOM 700 C C . TYR A 1 86 ? 2.495 -0.346 -7.287 1.00 96.06 86 TYR A C 1
ATOM 702 O O . TYR A 1 86 ? 2.857 0.326 -8.254 1.00 96.06 86 TYR A O 1
ATOM 710 N N . TYR A 1 87 ? 3.236 -1.352 -6.805 1.00 95.50 87 TYR A N 1
ATOM 711 C CA . TYR A 1 87 ? 4.517 -1.739 -7.399 1.00 95.50 87 TYR A CA 1
ATOM 712 C C . TYR A 1 87 ? 4.363 -2.085 -8.886 1.00 95.50 87 TYR A C 1
ATOM 714 O O . TYR A 1 87 ? 5.080 -1.548 -9.730 1.00 95.50 87 TYR A O 1
ATOM 722 N N . ASN A 1 88 ? 3.391 -2.938 -9.213 1.00 96.19 88 ASN A N 1
ATOM 723 C CA . ASN A 1 88 ? 3.149 -3.398 -10.578 1.00 96.19 88 ASN A CA 1
ATOM 724 C C . ASN A 1 88 ? 2.816 -2.238 -11.524 1.00 96.19 88 ASN A C 1
ATOM 726 O O . ASN A 1 88 ? 3.310 -2.191 -12.649 1.00 96.19 88 ASN A O 1
ATOM 730 N N . MET A 1 89 ? 2.026 -1.267 -11.066 1.00 95.19 89 MET A N 1
ATOM 731 C CA . MET A 1 89 ? 1.718 -0.069 -11.845 1.00 95.19 89 MET A CA 1
ATOM 732 C C . MET A 1 89 ? 2.946 0.810 -12.081 1.00 95.19 89 MET A C 1
ATOM 734 O O . MET A 1 89 ? 3.176 1.252 -13.205 1.00 95.19 89 MET A O 1
ATOM 738 N N . LYS A 1 90 ? 3.737 1.083 -11.035 1.00 94.25 90 LYS A N 1
ATOM 739 C CA . LYS A 1 90 ? 4.869 2.019 -11.127 1.00 94.25 90 LYS A CA 1
ATOM 740 C C . LYS A 1 90 ? 6.075 1.433 -11.858 1.00 94.25 90 LYS A C 1
ATOM 742 O O . LYS A 1 90 ? 6.799 2.188 -12.500 1.00 94.25 90 LYS A O 1
ATOM 747 N N . TYR A 1 91 ? 6.301 0.123 -11.752 1.00 96.19 91 TYR A N 1
ATOM 748 C CA . TYR A 1 91 ? 7.553 -0.498 -12.198 1.00 96.19 91 TYR A CA 1
ATOM 749 C C . TYR A 1 91 ? 7.386 -1.571 -13.271 1.00 96.19 91 TYR A C 1
ATOM 751 O O . TYR A 1 91 ? 8.354 -1.849 -13.972 1.00 96.19 91 TYR A O 1
ATOM 759 N N . LEU A 1 92 ? 6.192 -2.151 -13.426 1.00 94.88 92 LEU A N 1
ATOM 760 C CA . LEU A 1 92 ? 5.916 -3.196 -14.422 1.00 94.88 92 LEU A CA 1
ATOM 761 C C . LEU A 1 92 ? 4.892 -2.758 -15.483 1.00 94.88 92 LEU A C 1
ATOM 763 O O . LEU A 1 92 ? 4.448 -3.578 -16.283 1.00 94.88 92 LEU A O 1
ATOM 767 N N . SER A 1 93 ? 4.506 -1.476 -15.487 1.00 93.88 93 SER A N 1
ATOM 768 C CA . SER A 1 93 ? 3.544 -0.891 -16.433 1.00 93.88 93 SER A CA 1
ATOM 769 C C . SER A 1 93 ? 2.188 -1.611 -16.478 1.00 93.88 93 SER A C 1
ATOM 771 O O . SER A 1 93 ? 1.494 -1.573 -17.493 1.00 93.88 93 SER A O 1
ATOM 773 N N . CYS A 1 94 ? 1.787 -2.264 -15.383 1.00 95.94 94 CYS A N 1
ATOM 774 C CA . CYS A 1 94 ? 0.469 -2.879 -15.290 1.00 95.94 94 CYS A CA 1
ATOM 775 C C . CYS A 1 94 ? -0.627 -1.816 -15.165 1.00 95.94 94 CYS A C 1
ATOM 777 O O . CYS A 1 94 ? -0.445 -0.782 -14.523 1.00 95.94 94 CYS A O 1
ATOM 779 N N . THR A 1 95 ? -1.800 -2.114 -15.714 1.00 94.50 95 THR A N 1
ATOM 780 C CA . THR A 1 95 ? -3.015 -1.310 -15.549 1.00 94.50 95 THR A CA 1
ATOM 781 C C . THR A 1 95 ? -4.094 -2.145 -14.877 1.00 94.50 95 THR A C 1
ATOM 783 O O . THR A 1 95 ? -4.295 -3.304 -15.240 1.00 94.50 95 THR A O 1
ATOM 786 N N . TYR A 1 96 ? -4.809 -1.548 -13.930 1.00 95.50 96 TYR A N 1
ATOM 787 C CA . TYR A 1 96 ? -5.944 -2.166 -13.246 1.00 95.50 96 TYR A CA 1
ATOM 788 C C . TYR A 1 96 ? -7.247 -1.452 -13.624 1.00 95.50 96 TYR A C 1
ATOM 790 O O . TYR A 1 96 ? -7.236 -0.460 -14.354 1.00 95.50 96 TYR A O 1
ATOM 798 N N . SER A 1 97 ? -8.382 -1.962 -13.141 1.00 96.81 97 SER A N 1
ATOM 799 C CA . SER A 1 97 ? -9.681 -1.308 -13.325 1.00 96.81 97 SER A CA 1
ATOM 800 C C . SER A 1 97 ? -9.665 0.130 -12.805 1.00 96.81 97 SER A C 1
ATOM 802 O O . SER A 1 97 ? -9.022 0.404 -11.790 1.00 96.81 97 SER A O 1
ATOM 804 N N . GLU A 1 98 ? -10.451 1.006 -13.424 1.00 95.88 98 GLU A N 1
ATOM 805 C CA . GLU A 1 98 ? -10.551 2.424 -13.058 1.00 95.88 98 GLU A CA 1
ATOM 806 C C . GLU A 1 98 ? -10.816 2.644 -11.560 1.00 95.88 98 GLU A C 1
ATOM 808 O O . GLU A 1 98 ? -10.124 3.440 -10.940 1.00 95.88 98 GLU A O 1
ATOM 813 N N . ALA A 1 99 ? -11.702 1.853 -10.946 1.00 95.44 99 ALA A N 1
ATOM 814 C CA . ALA A 1 99 ? -11.989 1.933 -9.510 1.00 95.44 99 ALA A CA 1
ATOM 815 C C . ALA A 1 99 ? -10.748 1.722 -8.614 1.00 95.44 99 ALA A C 1
ATOM 817 O O . ALA A 1 99 ? -10.569 2.425 -7.625 1.00 95.44 99 ALA A O 1
ATOM 818 N N . VAL A 1 100 ? -9.863 0.788 -8.979 1.00 94.06 100 VAL A N 1
ATOM 819 C CA . VAL A 1 100 ? -8.610 0.520 -8.244 1.00 94.06 100 VAL A CA 1
ATOM 820 C C . VAL A 1 100 ? -7.613 1.658 -8.448 1.00 94.06 100 VAL A C 1
ATOM 822 O O . VAL A 1 100 ? -6.916 2.057 -7.517 1.00 94.06 100 VAL A O 1
ATOM 825 N N . MET A 1 101 ? -7.549 2.193 -9.669 1.00 94.12 101 MET A N 1
ATOM 826 C CA . MET A 1 101 ? -6.687 3.327 -9.998 1.00 94.12 101 MET A CA 1
ATOM 827 C C . MET A 1 101 ? -7.112 4.584 -9.225 1.00 94.12 101 MET A C 1
ATOM 829 O O . MET A 1 101 ? -6.256 5.297 -8.708 1.00 94.12 101 MET A O 1
ATOM 833 N N . GLU A 1 102 ? -8.419 4.841 -9.135 1.00 94.75 102 GLU A N 1
ATOM 834 C CA . GLU A 1 102 ? -9.017 5.932 -8.357 1.00 94.75 102 GLU A CA 1
ATOM 835 C C . GLU A 1 102 ? -8.654 5.799 -6.872 1.00 94.75 102 GLU A C 1
ATOM 837 O O . GLU A 1 102 ? -8.091 6.719 -6.280 1.00 94.75 102 GLU A O 1
ATOM 842 N N . GLU A 1 103 ? -8.876 4.613 -6.297 1.00 94.19 103 GLU A N 1
ATOM 843 C CA . GLU A 1 103 ? -8.567 4.325 -4.896 1.00 94.19 103 GLU A CA 1
ATOM 844 C C . GLU A 1 103 ? -7.072 4.512 -4.583 1.00 94.19 103 GLU A C 1
ATOM 846 O O . GLU A 1 103 ? -6.715 5.120 -3.575 1.00 94.19 103 GLU A O 1
ATOM 851 N N . MET A 1 104 ? -6.169 4.074 -5.469 1.00 93.75 104 MET A N 1
ATOM 852 C CA . MET A 1 104 ? -4.735 4.329 -5.291 1.00 93.75 104 MET A CA 1
ATOM 853 C C . MET A 1 104 ? -4.381 5.812 -5.295 1.00 93.75 104 MET A C 1
ATOM 855 O O . MET A 1 104 ? -3.555 6.238 -4.485 1.00 93.75 104 MET A O 1
ATOM 859 N N . ARG A 1 105 ? -4.981 6.602 -6.194 1.00 92.94 105 ARG A N 1
ATOM 860 C CA . ARG A 1 105 ? -4.722 8.047 -6.255 1.00 92.94 105 ARG A CA 1
ATOM 861 C C . ARG A 1 105 ? -5.120 8.731 -4.954 1.00 92.94 105 ARG A C 1
ATOM 863 O O . ARG A 1 105 ? -4.390 9.616 -4.515 1.00 92.94 105 ARG A O 1
ATOM 870 N N . MET A 1 106 ? -6.216 8.300 -4.323 1.00 92.50 106 MET A N 1
ATOM 871 C CA . MET A 1 106 ? -6.634 8.823 -3.018 1.00 92.50 106 MET A CA 1
ATOM 872 C C . MET A 1 106 ? -5.539 8.633 -1.961 1.00 92.50 106 MET A C 1
ATOM 874 O O . MET A 1 106 ? -5.250 9.559 -1.208 1.00 92.50 106 MET A O 1
ATOM 878 N N . TYR A 1 107 ? -4.880 7.470 -1.938 1.00 92.31 107 TYR A N 1
ATOM 879 C CA . TYR A 1 107 ? -3.784 7.208 -1.002 1.00 92.31 107 TYR A CA 1
ATOM 880 C C . TYR A 1 107 ? -2.478 7.919 -1.376 1.00 92.31 107 TYR A C 1
ATOM 882 O O . TYR A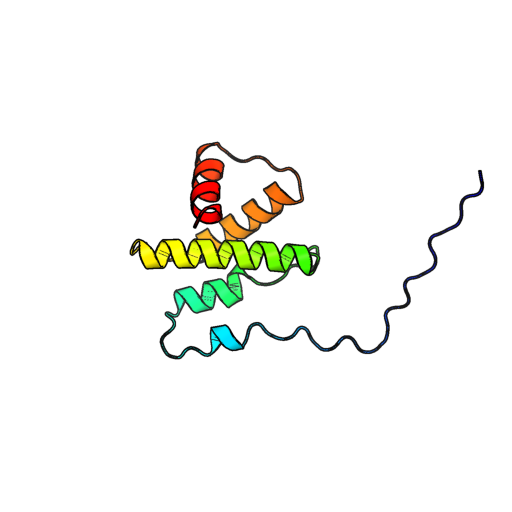 1 107 ? -1.717 8.287 -0.489 1.00 92.31 107 TYR A O 1
ATOM 890 N N . GLU A 1 108 ? -2.181 8.136 -2.661 1.00 84.94 108 GLU A N 1
ATOM 891 C CA . GLU A 1 108 ? -0.961 8.852 -3.068 1.00 84.94 108 GLU A CA 1
ATOM 892 C C . GLU A 1 108 ? -1.005 10.356 -2.740 1.00 84.94 108 GLU A C 1
ATOM 894 O O . GLU A 1 108 ? 0.054 10.954 -2.517 1.00 84.94 108 GLU A O 1
ATOM 899 N N . GLN A 1 109 ? -2.201 10.952 -2.714 1.00 79.25 109 GLN A N 1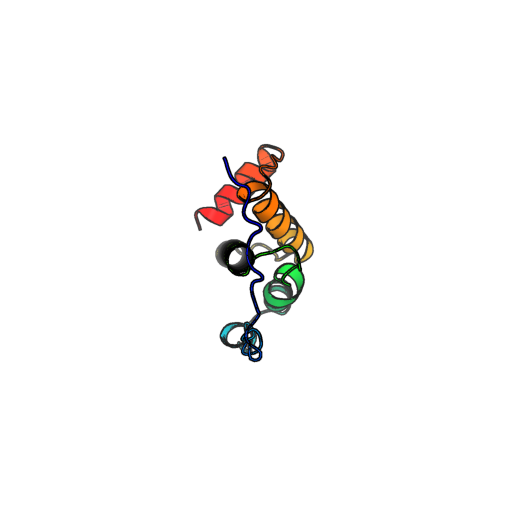
ATOM 900 C CA . GLN A 1 109 ? -2.428 12.380 -2.454 1.00 79.25 109 GLN A CA 1
ATOM 901 C C . GLN A 1 109 ? -2.452 12.752 -0.961 1.00 79.25 109 GLN A C 1
ATOM 903 O O . GLN A 1 109 ? -2.353 13.939 -0.649 1.00 79.25 109 GLN A O 1
ATOM 908 N N . GLY A 1 110 ? -2.587 11.762 -0.070 1.00 58.62 110 GLY A N 1
ATOM 909 C CA . GLY A 1 110 ? -2.582 11.930 1.389 1.00 58.62 110 GLY A CA 1
ATOM 910 C C . GLY A 1 110 ? -1.199 12.021 2.026 1.00 58.62 110 GLY A C 1
ATOM 911 O O . GLY A 1 110 ? -0.192 11.608 1.393 1.00 58.62 110 GLY A O 1
#

Radius of gyration: 17.61 Å; chains: 1; bounding box: 46×23×56 Å

pLDDT: mean 80.49, std 20.37, range [36.91, 96.81]